Protein AF-A0A9X0AAH5-F1 (afdb_monomer_lite)

Structure (mmCIF, N/CA/C/O backbone):
data_AF-A0A9X0AAH5-F1
#
_entry.id   AF-A0A9X0AAH5-F1
#
loop_
_atom_site.group_PDB
_atom_site.id
_atom_site.type_symbol
_atom_site.label_atom_id
_atom_site.label_alt_id
_atom_site.label_comp_id
_atom_site.label_asym_id
_atom_site.label_entity_id
_atom_site.label_seq_id
_atom_site.pdbx_PDB_ins_code
_atom_site.Cartn_x
_atom_site.Cartn_y
_atom_site.Cartn_z
_atom_site.occupancy
_atom_site.B_iso_or_equiv
_atom_site.auth_seq_id
_atom_site.auth_comp_id
_atom_site.auth_asym_id
_atom_site.auth_atom_id
_atom_site.pdbx_PDB_model_num
ATOM 1 N N . MET A 1 1 ? 12.466 -8.112 -23.457 1.00 49.66 1 MET A N 1
ATOM 2 C CA . MET A 1 1 ? 12.359 -7.285 -22.236 1.00 49.66 1 MET A CA 1
ATOM 3 C C . MET A 1 1 ? 12.709 -5.864 -22.643 1.00 49.66 1 MET A C 1
ATOM 5 O O . MET A 1 1 ? 13.698 -5.705 -23.344 1.00 49.66 1 MET A O 1
ATOM 9 N N . TRP A 1 2 ? 11.856 -4.882 -22.343 1.00 54.06 2 TRP A N 1
ATOM 10 C CA . TRP A 1 2 ? 12.094 -3.475 -22.694 1.00 54.06 2 TRP A CA 1
ATOM 11 C C . TRP A 1 2 ? 13.383 -2.964 -22.020 1.00 54.06 2 TRP A C 1
ATOM 13 O O . TRP A 1 2 ? 13.630 -3.303 -20.862 1.00 54.06 2 TRP A O 1
ATOM 23 N N . ASP A 1 3 ? 14.209 -2.216 -22.762 1.00 60.03 3 ASP A N 1
ATOM 24 C CA . ASP A 1 3 ? 15.475 -1.642 -22.289 1.00 60.03 3 ASP A CA 1
ATOM 25 C C . ASP A 1 3 ? 15.246 -0.173 -21.893 1.00 60.03 3 ASP A C 1
ATOM 27 O O . ASP A 1 3 ? 15.098 0.682 -22.776 1.00 60.03 3 ASP A O 1
ATOM 31 N N . PRO A 1 4 ? 15.192 0.133 -20.586 1.00 56.62 4 PRO A N 1
ATOM 32 C CA . PRO A 1 4 ? 14.881 1.469 -20.107 1.00 56.62 4 PRO A CA 1
ATOM 33 C C . PRO A 1 4 ? 15.913 2.518 -20.525 1.00 56.62 4 PRO A C 1
ATOM 35 O O . PRO A 1 4 ? 15.555 3.676 -20.717 1.00 56.62 4 PRO A O 1
ATOM 38 N N . VAL A 1 5 ? 17.170 2.126 -20.754 1.00 57.00 5 VAL A N 1
ATOM 39 C CA . VAL A 1 5 ? 18.265 3.055 -21.071 1.00 57.00 5 VAL A CA 1
ATOM 40 C C . VAL A 1 5 ? 18.139 3.625 -22.488 1.00 57.00 5 VAL A C 1
ATOM 42 O O . VAL A 1 5 ? 18.571 4.745 -22.747 1.00 57.00 5 VAL A O 1
ATOM 45 N N . LYS A 1 6 ? 17.500 2.900 -23.414 1.00 56.78 6 LYS A N 1
ATOM 46 C CA . LYS A 1 6 ? 17.418 3.296 -24.831 1.00 56.78 6 LYS A CA 1
ATOM 47 C C . LYS A 1 6 ? 16.294 4.284 -25.168 1.00 56.78 6 LYS A C 1
ATOM 49 O O . LYS A 1 6 ? 16.268 4.773 -26.292 1.00 56.78 6 LYS A O 1
ATOM 54 N N . GLN A 1 7 ? 15.367 4.572 -24.249 1.00 56.69 7 GLN A N 1
ATOM 55 C CA . GLN A 1 7 ? 14.161 5.375 -24.533 1.00 56.69 7 GLN A CA 1
ATOM 56 C C . GLN A 1 7 ? 14.027 6.677 -23.722 1.00 56.69 7 GLN A C 1
ATOM 58 O O . GLN A 1 7 ? 13.021 7.371 -23.866 1.00 56.69 7 GLN A O 1
ATOM 63 N N . SER A 1 8 ? 15.003 7.064 -22.888 1.00 54.56 8 SER A N 1
ATOM 64 C CA . SER A 1 8 ? 14.881 8.311 -22.119 1.00 54.56 8 SER A CA 1
ATOM 65 C C . SER A 1 8 ? 15.076 9.544 -23.010 1.00 54.56 8 SER A C 1
ATOM 67 O O . SER A 1 8 ? 16.199 9.906 -23.350 1.00 54.56 8 SER A O 1
ATOM 69 N N . THR A 1 9 ? 13.985 10.220 -23.361 1.00 53.41 9 THR A N 1
ATOM 70 C CA . THR A 1 9 ? 14.004 11.482 -24.122 1.00 53.41 9 THR A CA 1
ATOM 71 C C . THR A 1 9 ? 14.028 12.731 -23.227 1.00 53.41 9 THR A C 1
ATOM 73 O O . THR A 1 9 ? 14.128 13.842 -23.737 1.00 53.41 9 THR A O 1
ATOM 76 N N . SER A 1 10 ? 13.975 12.580 -21.893 1.00 60.09 10 SER A N 1
ATOM 77 C CA . SER A 1 10 ? 14.026 13.682 -20.912 1.00 60.09 10 SER A CA 1
ATOM 78 C C . SER A 1 10 ? 14.895 13.357 -19.688 1.00 60.09 10 SER A C 1
ATOM 80 O O . SER A 1 10 ? 14.928 12.213 -19.229 1.00 60.09 10 SER A O 1
ATOM 82 N N . SER A 1 11 ? 15.550 14.377 -19.116 1.00 59.78 11 SER A N 1
ATOM 83 C CA . SER A 1 11 ? 16.475 14.261 -17.970 1.00 59.78 11 SER A CA 1
ATOM 84 C C . SER A 1 11 ? 15.836 13.713 -16.687 1.00 59.78 11 SER A C 1
ATOM 86 O O . SER A 1 11 ? 16.519 13.136 -15.848 1.00 59.78 11 SER A O 1
ATOM 88 N N . VAL A 1 12 ? 14.520 13.875 -16.517 1.00 59.12 12 VAL A N 1
ATOM 89 C CA . VAL A 1 12 ? 13.787 13.312 -15.369 1.00 59.12 12 VAL A CA 1
ATOM 90 C C . VAL A 1 12 ? 13.564 11.811 -15.559 1.00 59.12 12 VAL A C 1
ATOM 92 O O . VAL A 1 12 ? 13.716 11.039 -14.619 1.00 59.12 12 VAL A O 1
ATOM 95 N N . SER A 1 13 ? 13.281 11.371 -16.788 1.00 57.88 13 SER A N 1
ATOM 96 C CA . SER A 1 13 ? 13.086 9.947 -17.083 1.00 57.88 13 SER A CA 1
ATOM 97 C C . SER A 1 13 ? 14.377 9.151 -16.877 1.00 57.88 13 SER A C 1
ATOM 99 O O . SER A 1 13 ? 14.332 8.044 -16.348 1.00 57.88 13 SER A O 1
ATOM 101 N N . SER A 1 14 ? 15.537 9.718 -17.227 1.00 61.66 14 SER A N 1
ATOM 102 C CA . SER A 1 14 ? 16.836 9.058 -17.040 1.00 61.66 14 SER A CA 1
ATOM 103 C C . SER A 1 14 ? 17.221 8.871 -15.564 1.00 61.66 14 SER A C 1
ATOM 105 O O . SER A 1 14 ? 17.790 7.834 -15.223 1.00 61.66 14 SER A O 1
ATOM 107 N N . LEU A 1 15 ? 16.854 9.798 -14.667 1.00 61.47 15 LEU A N 1
ATOM 108 C CA . LEU A 1 15 ? 17.065 9.655 -13.214 1.00 61.47 15 LEU A CA 1
ATOM 109 C C . LEU A 1 15 ? 16.270 8.481 -12.621 1.00 61.47 15 LEU A C 1
ATOM 111 O O . LEU A 1 15 ? 16.787 7.702 -11.822 1.00 61.47 15 LEU A O 1
ATOM 115 N N . ILE A 1 16 ? 15.020 8.323 -13.056 1.00 62.22 16 ILE A N 1
ATOM 116 C CA . ILE A 1 16 ? 14.124 7.241 -12.625 1.00 62.22 16 ILE A CA 1
ATOM 117 C C . ILE A 1 16 ? 14.664 5.877 -13.068 1.00 62.22 16 ILE A C 1
ATOM 119 O O . ILE A 1 16 ? 14.617 4.894 -12.325 1.00 62.22 16 ILE A O 1
ATOM 123 N N . ILE A 1 17 ? 15.208 5.828 -14.283 1.00 63.69 17 ILE A N 1
ATOM 124 C CA . ILE A 1 17 ? 15.851 4.638 -14.840 1.00 63.69 17 ILE A CA 1
ATOM 125 C C . ILE A 1 17 ? 17.104 4.267 -14.032 1.00 63.69 17 ILE A C 1
ATOM 127 O O . ILE A 1 17 ? 17.358 3.080 -13.831 1.00 63.69 17 ILE A O 1
ATOM 131 N N . TRP A 1 18 ? 17.841 5.256 -13.510 1.00 62.88 18 TRP A N 1
ATOM 132 C CA . TRP A 1 18 ? 19.078 5.041 -12.755 1.00 62.88 18 TRP A CA 1
ATOM 133 C C . TRP A 1 18 ? 18.869 4.367 -11.388 1.00 62.88 18 TRP A C 1
ATOM 135 O O . TRP A 1 18 ? 19.621 3.456 -11.050 1.00 62.88 18 TRP A O 1
ATOM 145 N N . GLN A 1 19 ? 17.837 4.742 -10.617 1.00 71.00 19 GLN A N 1
ATOM 146 C CA . GLN A 1 19 ? 17.532 4.061 -9.341 1.00 71.00 19 GLN A CA 1
ATOM 147 C C . GLN A 1 19 ? 17.089 2.604 -9.536 1.00 71.00 19 GLN A C 1
ATOM 149 O O . GLN A 1 19 ? 17.270 1.768 -8.653 1.00 71.00 19 GLN A O 1
ATOM 154 N N . GLY A 1 20 ? 16.504 2.289 -10.689 1.00 81.75 20 GLY A N 1
ATOM 155 C CA . GLY A 1 20 ? 15.989 0.968 -11.000 1.00 81.75 20 GLY A CA 1
ATOM 156 C C . GLY A 1 20 ? 14.573 0.726 -10.440 1.00 81.75 20 GLY A C 1
ATOM 157 O O . GLY A 1 20 ? 14.272 1.019 -9.279 1.00 81.75 20 GLY A O 1
ATOM 158 N N . PRO A 1 21 ? 13.677 0.111 -11.230 1.00 83.31 21 PRO A N 1
ATOM 159 C CA . PRO A 1 21 ? 12.250 -0.029 -10.909 1.00 83.31 21 PRO A CA 1
ATOM 160 C C . PRO A 1 21 ? 11.979 -0.895 -9.674 1.00 83.31 21 PRO A C 1
ATOM 162 O O . PRO A 1 21 ? 10.950 -0.750 -9.017 1.00 83.31 21 PRO A O 1
ATOM 165 N N . PHE A 1 22 ? 12.903 -1.795 -9.336 1.00 87.50 22 PHE A N 1
ATOM 166 C CA . PHE A 1 22 ? 12.810 -2.591 -8.117 1.00 87.50 22 PHE A CA 1
ATOM 167 C C . PHE A 1 22 ? 13.015 -1.739 -6.857 1.00 87.50 22 PHE A C 1
ATOM 169 O O . PHE A 1 22 ? 12.227 -1.849 -5.920 1.00 87.50 22 PHE A O 1
ATOM 176 N N . HIS A 1 23 ? 14.012 -0.847 -6.849 1.00 86.69 23 HIS A N 1
ATOM 177 C CA . HIS A 1 23 ? 14.269 0.044 -5.715 1.00 86.69 23 HIS A CA 1
ATOM 178 C C . HIS A 1 23 ? 13.128 1.037 -5.509 1.00 86.69 23 HIS A C 1
ATOM 180 O O . HIS A 1 23 ? 12.666 1.194 -4.382 1.00 86.69 23 HIS A O 1
ATOM 186 N N . VAL A 1 24 ? 12.604 1.620 -6.594 1.00 86.75 24 VAL A N 1
ATOM 187 C CA . VAL A 1 24 ? 11.415 2.488 -6.541 1.00 86.75 24 VAL A CA 1
ATOM 188 C C . VAL A 1 24 ? 10.236 1.754 -5.893 1.00 86.75 24 VAL A C 1
ATOM 190 O O . VAL A 1 24 ? 9.574 2.296 -5.010 1.00 86.75 24 VAL A O 1
ATOM 193 N N . SER A 1 25 ? 10.005 0.491 -6.270 1.00 89.94 25 SER A N 1
ATOM 194 C CA . SER A 1 25 ? 8.939 -0.323 -5.678 1.00 89.94 25 SER A CA 1
ATOM 195 C C . SER A 1 25 ? 9.141 -0.580 -4.186 1.00 89.94 25 SER A C 1
ATOM 197 O O . SER A 1 25 ? 8.179 -0.490 -3.425 1.00 89.94 25 SER A O 1
ATOM 199 N N . LEU A 1 26 ? 10.358 -0.938 -3.766 1.00 91.31 26 LEU A N 1
ATOM 200 C CA . LEU A 1 26 ? 10.659 -1.224 -2.362 1.00 91.31 26 LEU A CA 1
ATOM 201 C C . LEU A 1 26 ? 10.507 0.026 -1.497 1.00 91.31 26 LEU A C 1
ATOM 203 O O . LEU A 1 26 ? 9.866 -0.035 -0.448 1.00 91.31 26 LEU A O 1
ATOM 207 N N . ASN A 1 27 ? 11.039 1.156 -1.961 1.00 90.50 27 ASN A N 1
ATOM 208 C CA . ASN A 1 27 ? 10.958 2.405 -1.219 1.00 90.50 27 ASN A CA 1
ATOM 209 C C . ASN A 1 27 ? 9.506 2.875 -1.098 1.00 90.50 27 ASN A C 1
ATOM 211 O O . ASN A 1 27 ? 9.087 3.286 -0.024 1.00 90.50 27 ASN A O 1
ATOM 215 N N . ALA A 1 28 ? 8.703 2.757 -2.157 1.00 92.00 28 ALA A N 1
ATOM 216 C CA . ALA A 1 28 ? 7.294 3.127 -2.092 1.00 92.00 28 ALA A CA 1
ATOM 217 C C . ALA A 1 28 ? 6.480 2.227 -1.148 1.00 92.00 28 ALA A C 1
ATOM 219 O O . ALA A 1 28 ? 5.631 2.719 -0.409 1.00 92.00 28 ALA A O 1
ATOM 220 N N . GLN A 1 29 ? 6.761 0.919 -1.122 1.00 94.19 29 GLN A N 1
ATOM 221 C CA . GLN A 1 29 ? 6.158 -0.000 -0.152 1.00 94.19 29 GLN A CA 1
ATOM 222 C C . GLN A 1 29 ? 6.507 0.378 1.292 1.00 94.19 29 GLN A C 1
ATOM 224 O O . GLN A 1 29 ? 5.627 0.396 2.155 1.00 94.19 29 GLN A O 1
ATOM 229 N N . GLU A 1 30 ? 7.773 0.699 1.559 1.00 94.69 30 GLU A N 1
ATOM 230 C CA . GLU A 1 30 ? 8.215 1.162 2.875 1.00 94.69 30 GLU A CA 1
ATOM 231 C C . GLU A 1 30 ? 7.546 2.490 3.252 1.00 94.69 30 GLU A C 1
ATOM 233 O O . GLU A 1 30 ? 6.919 2.581 4.311 1.00 94.69 30 GLU A O 1
ATOM 238 N N . SER A 1 31 ? 7.582 3.483 2.362 1.00 94.62 31 SER A N 1
ATOM 239 C CA . SER A 1 31 ? 6.969 4.793 2.578 1.00 94.62 31 SER A CA 1
ATOM 240 C C . SER A 1 31 ? 5.462 4.705 2.804 1.00 94.62 31 SER A C 1
ATOM 242 O O . SER A 1 31 ? 4.954 5.361 3.706 1.00 94.62 31 SER A O 1
ATOM 244 N N . MET A 1 32 ? 4.732 3.859 2.068 1.00 95.88 32 MET A N 1
ATOM 245 C CA . MET A 1 32 ? 3.304 3.616 2.305 1.00 95.88 32 MET A CA 1
ATOM 246 C C . MET A 1 32 ? 3.043 3.122 3.734 1.00 95.88 32 MET A C 1
ATOM 248 O O . MET A 1 32 ? 2.180 3.654 4.435 1.00 95.88 32 MET A O 1
ATOM 252 N N . VAL A 1 33 ? 3.794 2.105 4.173 1.00 96.69 33 VAL A N 1
ATOM 253 C CA . VAL A 1 33 ? 3.631 1.498 5.502 1.00 96.69 33 VAL A CA 1
ATOM 254 C C . VAL A 1 33 ? 3.947 2.496 6.615 1.00 96.69 33 VAL A C 1
ATOM 256 O O . VAL A 1 33 ? 3.270 2.498 7.645 1.00 96.69 33 VAL A O 1
ATOM 259 N N . LEU A 1 34 ? 4.955 3.346 6.418 1.00 95.12 34 LEU A N 1
ATOM 260 C CA . LEU A 1 34 ? 5.369 4.344 7.402 1.00 95.12 34 LEU A CA 1
ATOM 261 C C . LEU A 1 34 ? 4.472 5.589 7.410 1.00 95.12 34 LEU A C 1
ATOM 263 O O . LEU A 1 34 ? 4.168 6.097 8.487 1.00 95.12 34 LEU A O 1
ATOM 267 N N . LEU A 1 35 ? 4.002 6.057 6.252 1.00 94.19 35 LEU A N 1
ATOM 268 C CA . LEU A 1 35 ? 3.102 7.209 6.151 1.00 94.19 35 LEU A CA 1
ATOM 269 C C . LEU A 1 35 ? 1.736 6.894 6.770 1.00 94.19 35 LEU A C 1
ATOM 271 O O . LEU A 1 35 ? 1.201 7.676 7.549 1.00 94.19 35 LEU A O 1
ATOM 275 N N . PHE A 1 36 ? 1.215 5.693 6.511 1.00 95.69 36 PHE A N 1
ATOM 276 C CA . PHE A 1 36 ? -0.049 5.214 7.072 1.00 95.69 36 PHE A CA 1
ATOM 277 C C . PHE A 1 36 ? 0.162 4.295 8.281 1.00 95.69 36 PHE A C 1
ATOM 279 O O . PHE A 1 36 ? -0.610 3.361 8.533 1.00 95.69 36 PHE A O 1
ATOM 286 N N . ARG A 1 37 ? 1.204 4.578 9.076 1.00 95.75 37 ARG A N 1
ATOM 287 C CA . ARG A 1 37 ? 1.585 3.792 10.257 1.00 95.75 37 ARG A CA 1
ATOM 288 C C . ARG A 1 37 ? 0.422 3.487 11.210 1.00 95.75 37 ARG A C 1
ATOM 290 O O . ARG A 1 37 ? 0.365 2.345 11.656 1.00 95.75 37 ARG A O 1
ATOM 297 N N . PRO A 1 38 ? -0.535 4.392 11.509 1.00 95.25 38 PRO A N 1
ATOM 298 C CA . PRO A 1 38 ? -1.664 4.063 12.390 1.00 95.25 38 PRO A CA 1
ATOM 299 C C . PRO A 1 38 ? -2.514 2.876 11.908 1.00 95.25 38 PRO A C 1
ATOM 301 O O . PRO A 1 38 ? -3.023 2.104 12.723 1.00 95.25 38 PRO A O 1
ATOM 304 N N . VAL A 1 39 ? -2.644 2.702 10.590 1.00 95.81 39 VAL A N 1
ATOM 305 C CA . VAL A 1 39 ? -3.360 1.579 9.969 1.00 95.81 39 VAL A CA 1
ATOM 306 C C . VAL A 1 39 ? -2.488 0.329 9.995 1.00 95.81 39 VAL A C 1
ATOM 308 O O . VAL A 1 39 ? -2.893 -0.719 10.508 1.00 95.81 39 VAL A O 1
ATOM 311 N N . PHE A 1 40 ? -1.259 0.443 9.490 1.00 97.44 40 PHE A N 1
ATOM 312 C CA . PHE A 1 40 ? -0.365 -0.702 9.345 1.00 97.44 40 PHE A CA 1
ATOM 313 C C . PHE A 1 40 ? 0.144 -1.248 10.679 1.00 97.44 40 PHE A C 1
ATOM 315 O O . PHE A 1 40 ? 0.381 -2.444 10.774 1.00 97.44 40 PHE A O 1
ATOM 322 N N . GLU A 1 41 ? 0.237 -0.441 11.735 1.00 97.50 41 GLU A N 1
ATOM 323 C CA . GLU A 1 41 ? 0.543 -0.896 13.097 1.00 97.50 41 GLU A CA 1
ATOM 324 C C . GLU A 1 41 ? -0.555 -1.830 13.631 1.00 97.50 41 GLU A C 1
ATOM 326 O O . GLU A 1 41 ? -0.258 -2.884 14.201 1.00 97.50 41 GLU A O 1
ATOM 331 N N . LYS A 1 42 ? -1.834 -1.486 13.409 1.00 96.81 42 LYS A N 1
ATOM 332 C CA . LYS A 1 42 ? -2.970 -2.338 13.801 1.00 96.81 42 LYS A CA 1
ATOM 333 C C . LYS A 1 42 ? -2.924 -3.670 13.054 1.00 96.81 42 LYS A C 1
ATOM 335 O O . LYS A 1 42 ? -3.069 -4.722 13.677 1.00 96.81 42 LYS A O 1
ATOM 340 N N . LEU A 1 43 ? -2.670 -3.634 11.745 1.00 97.38 43 LEU A N 1
ATOM 341 C CA . LEU A 1 43 ? -2.535 -4.841 10.927 1.00 97.38 43 LEU A CA 1
ATOM 342 C C . LEU A 1 43 ? -1.305 -5.674 11.328 1.00 97.38 43 LEU A C 1
ATOM 344 O O . LEU A 1 43 ? -1.402 -6.891 11.464 1.00 97.38 43 LEU A O 1
ATOM 348 N N . TYR A 1 44 ? -0.171 -5.030 11.602 1.00 97.88 44 TYR A N 1
ATOM 349 C CA . TYR A 1 44 ? 1.073 -5.675 12.028 1.00 97.88 44 TYR A CA 1
ATOM 350 C C . TYR A 1 44 ? 0.884 -6.471 13.319 1.00 97.88 44 TYR A C 1
ATOM 352 O O . TYR A 1 44 ? 1.253 -7.644 13.381 1.00 97.88 44 TYR A O 1
ATOM 360 N N . LYS A 1 45 ? 0.221 -5.882 14.320 1.00 97.56 45 LYS A N 1
ATOM 361 C CA . LYS A 1 45 ? -0.131 -6.571 15.571 1.00 97.56 45 LYS A CA 1
ATOM 362 C C . LYS A 1 45 ? -1.041 -7.775 15.349 1.00 97.56 45 LYS A C 1
ATOM 364 O O . LYS A 1 45 ? -0.912 -8.788 16.035 1.00 97.56 45 LYS A O 1
ATOM 369 N N . LYS A 1 46 ? -1.970 -7.685 14.394 1.00 96.81 46 LYS A N 1
ATOM 370 C CA . LYS A 1 46 ? -2.864 -8.801 14.056 1.00 96.81 46 LYS A CA 1
ATOM 371 C C . LYS A 1 46 ? -2.135 -9.943 13.354 1.00 96.81 46 LYS A C 1
ATOM 373 O O . LYS A 1 46 ? -2.428 -11.092 13.658 1.00 96.81 46 LYS A O 1
ATOM 378 N N . LEU A 1 47 ? -1.184 -9.643 12.471 1.00 96.81 47 LEU A N 1
ATOM 379 C CA . LEU A 1 47 ? -0.459 -10.656 11.699 1.00 96.81 47 LEU A CA 1
ATOM 380 C C . LEU A 1 47 ?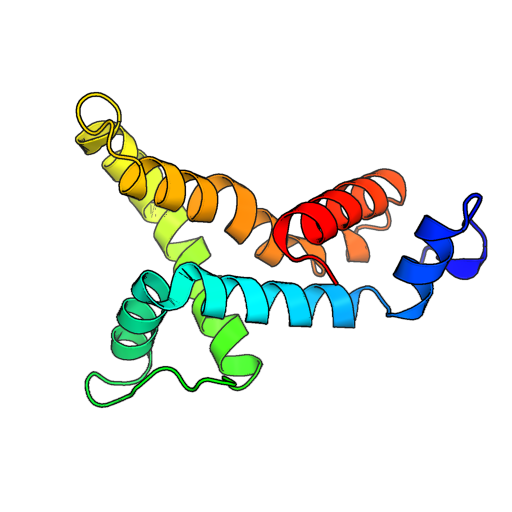 0.723 -11.280 12.450 1.00 96.81 47 LEU A C 1
ATOM 382 O O . LEU A 1 47 ? 1.060 -12.433 12.196 1.00 96.81 47 LEU A O 1
ATOM 386 N N . PHE A 1 48 ? 1.382 -10.534 13.342 1.00 96.25 48 PHE A N 1
ATOM 387 C CA . PHE A 1 48 ? 2.669 -10.948 13.919 1.00 96.25 48 PHE A CA 1
ATOM 388 C C . PHE A 1 48 ? 2.694 -11.055 15.446 1.00 96.25 48 PHE A C 1
ATOM 390 O O . PHE A 1 48 ? 3.715 -11.467 15.996 1.00 96.25 48 PHE A O 1
ATOM 397 N N . GLY A 1 49 ? 1.596 -10.717 16.124 1.00 96.25 49 GLY A N 1
ATOM 398 C CA . GLY A 1 49 ? 1.462 -10.807 17.579 1.00 96.25 49 GLY A CA 1
ATOM 399 C C . GLY A 1 49 ? 1.083 -9.470 18.210 1.00 96.25 49 GLY A C 1
ATOM 400 O O . GLY A 1 49 ? 1.580 -8.413 17.821 1.00 96.25 49 GLY A O 1
ATOM 401 N N . ARG A 1 50 ? 0.188 -9.511 19.204 1.00 93.06 50 ARG A N 1
ATOM 402 C CA . ARG A 1 50 ? -0.379 -8.306 19.843 1.00 93.06 50 ARG A CA 1
ATOM 403 C C . ARG A 1 50 ? 0.664 -7.487 20.611 1.00 93.06 50 ARG A C 1
ATOM 405 O O . ARG A 1 50 ? 0.502 -6.277 20.740 1.00 93.06 50 ARG A O 1
ATOM 412 N N . ASP A 1 51 ? 1.707 -8.152 21.098 1.00 94.75 51 ASP A N 1
ATOM 413 C CA . ASP A 1 51 ? 2.860 -7.589 21.804 1.00 94.75 51 ASP A CA 1
ATOM 414 C C . ASP A 1 51 ? 3.880 -6.933 20.858 1.00 94.75 51 ASP A C 1
ATOM 416 O O . ASP A 1 51 ? 4.774 -6.219 21.308 1.00 94.75 51 ASP A O 1
ATOM 420 N N . LYS A 1 52 ? 3.771 -7.160 19.542 1.00 94.06 52 LYS A N 1
ATOM 421 C CA . LYS A 1 52 ? 4.727 -6.628 18.569 1.00 94.06 52 LYS A CA 1
ATOM 422 C C . LYS A 1 52 ? 4.418 -5.181 18.204 1.00 94.06 52 LYS A C 1
ATOM 424 O O . LYS A 1 52 ? 3.266 -4.776 18.088 1.00 94.06 52 LYS A O 1
ATOM 429 N N . VAL A 1 53 ? 5.479 -4.416 17.967 1.00 95.06 53 VAL A N 1
ATOM 430 C CA . VAL A 1 53 ? 5.412 -3.035 17.475 1.00 95.06 53 VAL A CA 1
ATOM 431 C C . VAL A 1 53 ? 6.020 -2.986 16.080 1.00 95.06 53 VAL A C 1
ATOM 433 O O . VAL A 1 53 ? 7.063 -3.604 15.847 1.00 95.06 53 VAL A O 1
ATOM 436 N N . LEU A 1 54 ? 5.380 -2.273 15.151 1.00 96.56 54 LEU A N 1
ATOM 437 C CA . LEU A 1 54 ? 5.908 -2.060 13.804 1.00 96.56 54 LEU A CA 1
ATOM 438 C C . LEU A 1 54 ? 7.223 -1.263 13.903 1.00 96.56 54 LEU A C 1
ATOM 440 O O . LEU A 1 54 ? 7.204 -0.108 14.344 1.00 96.56 54 LEU A O 1
ATOM 444 N N . PRO A 1 55 ? 8.378 -1.834 13.512 1.00 95.50 55 PRO A N 1
ATOM 445 C CA . PRO A 1 55 ? 9.653 -1.131 13.615 1.00 95.50 55 PRO A CA 1
ATOM 446 C C . PRO A 1 55 ? 9.675 0.127 12.739 1.00 95.50 55 PRO A C 1
ATOM 448 O O . PRO A 1 55 ? 8.997 0.180 11.719 1.00 95.50 55 PRO A O 1
ATOM 451 N N . LYS A 1 56 ? 10.513 1.117 13.078 1.00 93.62 56 LYS A N 1
ATOM 452 C CA . LYS A 1 56 ? 10.740 2.294 12.210 1.00 93.62 56 LYS A CA 1
ATOM 453 C C . LYS A 1 56 ? 11.319 1.922 10.840 1.00 93.62 56 LYS A C 1
ATOM 455 O O . LYS A 1 56 ? 11.110 2.649 9.884 1.00 93.62 56 LYS A O 1
ATOM 460 N N . LYS A 1 57 ? 12.031 0.793 10.769 1.00 93.50 57 LYS A N 1
ATOM 461 C CA . LYS A 1 57 ? 12.565 0.200 9.541 1.00 93.50 57 LYS A CA 1
ATOM 462 C C . LYS A 1 57 ? 12.166 -1.280 9.479 1.00 93.50 57 LYS A C 1
ATOM 464 O O . LYS A 1 57 ? 12.911 -2.138 9.965 1.00 93.50 57 LYS A O 1
ATOM 469 N N . PRO A 1 58 ? 10.941 -1.597 9.025 1.00 94.06 58 PRO A N 1
ATOM 470 C CA . PRO A 1 58 ? 10.459 -2.971 8.976 1.00 94.06 58 PRO A CA 1
ATOM 471 C C . PRO A 1 58 ? 11.256 -3.803 7.963 1.00 94.06 58 PRO A C 1
ATOM 473 O O . PRO A 1 58 ? 11.759 -3.294 6.966 1.00 94.06 58 PRO A O 1
ATOM 476 N N . LYS A 1 59 ? 11.357 -5.119 8.184 1.00 95.00 59 LYS A N 1
ATOM 477 C CA . LYS A 1 59 ? 12.023 -6.006 7.215 1.00 95.00 59 LYS A CA 1
ATOM 478 C C . LYS A 1 59 ? 11.200 -6.086 5.914 1.00 95.00 59 LYS A C 1
ATOM 480 O O . LYS A 1 59 ? 9.981 -6.247 6.021 1.00 95.00 59 LYS A O 1
ATOM 485 N N . PRO A 1 60 ? 11.819 -6.112 4.715 1.00 93.56 60 PRO A N 1
ATOM 486 C CA . PRO A 1 60 ? 11.092 -6.117 3.438 1.00 93.56 60 PRO A CA 1
ATOM 487 C C . PRO A 1 60 ? 10.023 -7.213 3.313 1.00 93.56 60 PRO A C 1
ATOM 489 O O . PRO A 1 60 ? 8.908 -6.951 2.875 1.00 93.56 60 PRO A O 1
ATOM 492 N N . HIS A 1 61 ? 10.299 -8.433 3.787 1.00 94.50 61 HIS A N 1
ATOM 493 C CA . HIS A 1 61 ? 9.303 -9.512 3.758 1.00 94.50 61 HIS A CA 1
ATOM 494 C C . HIS A 1 61 ? 8.070 -9.212 4.627 1.00 94.50 61 HIS A C 1
ATOM 496 O O . HIS A 1 61 ? 6.964 -9.586 4.253 1.00 94.50 61 HIS A O 1
ATOM 502 N N . ARG A 1 62 ? 8.229 -8.509 5.761 1.00 96.44 62 ARG A N 1
ATOM 503 C CA . ARG A 1 62 ? 7.100 -8.096 6.612 1.00 96.44 62 ARG A CA 1
ATOM 504 C C . ARG A 1 62 ? 6.264 -7.022 5.920 1.00 96.44 62 ARG A C 1
ATOM 506 O O . ARG A 1 62 ? 5.043 -7.089 5.995 1.00 96.44 62 ARG A O 1
ATOM 513 N N . ILE A 1 63 ? 6.909 -6.081 5.227 1.00 96.75 63 ILE A N 1
ATOM 514 C CA . ILE A 1 63 ? 6.238 -5.055 4.411 1.00 96.75 63 ILE A CA 1
ATOM 515 C C . ILE A 1 63 ? 5.427 -5.715 3.295 1.00 96.75 63 ILE A C 1
ATOM 517 O O . ILE A 1 63 ? 4.257 -5.386 3.107 1.00 96.75 63 ILE A O 1
ATOM 521 N N . ASN A 1 64 ? 6.005 -6.701 2.607 1.00 95.12 64 ASN A N 1
ATOM 522 C CA . ASN A 1 64 ? 5.304 -7.430 1.556 1.00 95.12 64 ASN A CA 1
ATOM 523 C C . ASN A 1 64 ? 4.077 -8.186 2.100 1.00 95.12 64 ASN A C 1
ATOM 525 O O . ASN A 1 64 ? 2.996 -8.110 1.516 1.00 95.12 64 ASN A O 1
ATOM 529 N N . THR A 1 65 ? 4.202 -8.858 3.253 1.00 97.00 65 THR A N 1
ATOM 530 C CA . THR A 1 65 ? 3.060 -9.508 3.917 1.00 97.00 65 THR A CA 1
ATOM 531 C C . THR A 1 65 ? 1.983 -8.498 4.318 1.00 97.00 65 THR A C 1
ATOM 533 O O . THR A 1 65 ? 0.808 -8.753 4.072 1.00 97.00 65 THR A O 1
ATOM 536 N N . LEU A 1 66 ? 2.359 -7.348 4.892 1.00 97.69 66 LEU A N 1
ATOM 537 C CA . LEU A 1 66 ? 1.418 -6.279 5.249 1.00 97.69 66 LEU A CA 1
ATOM 538 C C . LEU A 1 66 ? 0.668 -5.751 4.027 1.00 97.69 66 LEU A C 1
ATOM 540 O O . LEU A 1 66 ? -0.553 -5.662 4.059 1.00 97.69 66 LEU A O 1
ATOM 544 N N . THR A 1 67 ? 1.395 -5.425 2.958 1.00 96.75 67 THR A N 1
ATOM 545 C CA . THR A 1 67 ? 0.833 -4.893 1.708 1.00 96.75 67 THR A CA 1
ATOM 546 C C . THR A 1 67 ? -0.130 -5.904 1.088 1.00 96.75 67 THR A C 1
ATOM 548 O O . THR A 1 67 ? -1.251 -5.554 0.737 1.00 96.75 67 THR A O 1
ATOM 551 N N . THR A 1 68 ? 0.266 -7.179 1.035 1.00 96.50 68 THR A N 1
ATOM 552 C CA . THR A 1 68 ? -0.573 -8.262 0.498 1.00 96.50 68 THR A CA 1
ATOM 553 C C . THR A 1 68 ? -1.837 -8.463 1.333 1.00 96.50 68 THR A C 1
ATOM 555 O O . THR A 1 68 ? -2.932 -8.542 0.781 1.00 96.50 68 THR A O 1
ATOM 558 N N . ALA A 1 69 ? -1.708 -8.513 2.662 1.00 97.81 69 ALA A N 1
ATOM 559 C CA . ALA A 1 69 ? -2.845 -8.682 3.562 1.00 97.81 69 ALA A CA 1
ATOM 560 C C . ALA A 1 69 ? -3.793 -7.476 3.532 1.00 97.81 69 ALA A C 1
ATOM 562 O O . ALA A 1 69 ? -5.006 -7.659 3.535 1.00 97.81 69 ALA A O 1
ATOM 563 N N . ALA A 1 70 ? -3.255 -6.254 3.474 1.00 97.69 70 ALA A N 1
ATOM 564 C CA . ALA A 1 70 ? -4.048 -5.037 3.353 1.00 97.69 70 ALA A CA 1
ATOM 565 C C . ALA A 1 70 ? -4.816 -5.009 2.028 1.00 97.69 70 ALA A C 1
ATOM 567 O O . ALA A 1 70 ? -6.008 -4.720 2.030 1.00 97.69 70 ALA A O 1
ATOM 568 N N . PHE A 1 71 ? -4.156 -5.344 0.913 1.00 97.44 71 PHE A N 1
ATOM 569 C CA . PHE A 1 71 ? -4.783 -5.329 -0.407 1.00 97.44 71 PHE A CA 1
ATOM 570 C C . PHE A 1 71 ? -5.880 -6.391 -0.503 1.00 97.44 71 PHE A C 1
ATOM 572 O O . PHE A 1 71 ? -7.020 -6.071 -0.827 1.00 97.44 71 PHE A O 1
ATOM 579 N N . GLY A 1 72 ? -5.572 -7.635 -0.121 1.00 97.06 72 GLY A N 1
ATOM 580 C CA . GLY A 1 72 ? -6.562 -8.712 -0.084 1.00 97.06 72 GLY A CA 1
ATOM 581 C C . GLY A 1 72 ? -7.724 -8.401 0.863 1.00 97.06 72 GLY A C 1
ATOM 582 O O . GLY A 1 72 ? -8.884 -8.541 0.488 1.00 97.06 72 GLY A O 1
ATOM 583 N N . GLY A 1 73 ? -7.430 -7.898 2.065 1.00 96.69 73 GLY A N 1
ATOM 584 C CA . GLY A 1 73 ? -8.450 -7.480 3.024 1.00 96.69 73 GLY A CA 1
ATOM 585 C C . GLY A 1 73 ? -9.364 -6.391 2.466 1.00 96.69 73 GLY A C 1
ATOM 586 O O . GLY A 1 73 ? -10.581 -6.526 2.551 1.00 96.69 73 GLY A O 1
ATOM 587 N N . TRP A 1 74 ? -8.796 -5.357 1.838 1.00 97.44 74 TRP A N 1
ATOM 588 C CA . TRP A 1 74 ? -9.574 -4.289 1.213 1.00 97.44 74 TRP A CA 1
ATOM 589 C C . TRP A 1 74 ? -10.512 -4.822 0.133 1.00 97.44 74 TRP A C 1
ATOM 591 O O . TRP A 1 74 ? -11.701 -4.529 0.181 1.00 97.44 74 TRP A O 1
ATOM 601 N N . THR A 1 75 ? -10.030 -5.686 -0.767 1.00 96.25 75 THR A N 1
ATOM 602 C CA . THR A 1 75 ? -10.874 -6.256 -1.835 1.00 96.25 75 THR A CA 1
ATOM 603 C C . THR A 1 75 ? -12.091 -7.025 -1.314 1.00 96.25 75 THR A C 1
ATOM 605 O O . THR A 1 75 ? -13.096 -7.106 -2.012 1.00 96.25 75 THR A O 1
ATOM 608 N N . ILE A 1 76 ? -12.029 -7.548 -0.084 1.00 97.56 76 ILE A N 1
ATOM 609 C CA . ILE A 1 76 ? -13.140 -8.259 0.559 1.00 97.56 76 ILE A CA 1
ATOM 610 C C . ILE A 1 76 ? -14.145 -7.283 1.184 1.00 97.56 76 ILE A C 1
ATOM 612 O O . ILE A 1 76 ? -15.344 -7.537 1.141 1.00 97.56 76 ILE A O 1
ATOM 616 N N . VAL A 1 77 ? -13.675 -6.189 1.793 1.00 96.00 77 VAL A N 1
ATOM 617 C CA . VAL A 1 77 ? -14.518 -5.331 2.649 1.00 96.00 77 VAL A CA 1
ATOM 618 C C . VAL A 1 77 ? -14.908 -3.994 2.021 1.00 96.00 77 VAL A C 1
ATOM 620 O O . VAL A 1 77 ? -15.741 -3.298 2.600 1.00 96.00 77 VAL A O 1
ATOM 623 N N . TRP A 1 78 ? -14.320 -3.609 0.880 1.00 95.81 78 TRP A N 1
ATOM 624 C CA . TRP A 1 78 ? -14.474 -2.259 0.322 1.00 95.81 78 TRP A CA 1
ATOM 625 C C . TRP A 1 78 ? -15.943 -1.879 0.089 1.00 95.81 78 TRP A C 1
ATOM 627 O O . TRP A 1 78 ? -16.355 -0.790 0.479 1.00 95.81 78 TRP A O 1
ATOM 637 N N . ASP A 1 79 ? -16.741 -2.800 -0.456 1.00 96.81 79 ASP A N 1
ATOM 638 C CA . ASP A 1 79 ? -18.158 -2.586 -0.756 1.00 96.81 79 ASP A CA 1
ATOM 639 C C . ASP A 1 79 ? -18.968 -2.309 0.520 1.00 96.81 79 ASP A C 1
ATOM 641 O O . ASP A 1 79 ? -19.649 -1.290 0.630 1.00 96.81 79 ASP A O 1
ATOM 645 N N . ALA A 1 80 ? -18.780 -3.138 1.553 1.00 96.62 80 ALA A N 1
ATOM 646 C CA . ALA A 1 80 ? -19.424 -2.954 2.851 1.00 96.62 80 ALA A CA 1
ATOM 647 C C . ALA A 1 80 ? -19.016 -1.631 3.525 1.00 96.62 80 ALA A C 1
ATOM 649 O O . ALA A 1 80 ? -19.849 -0.955 4.130 1.00 96.62 80 ALA A O 1
ATOM 650 N N . VAL A 1 81 ? -17.743 -1.234 3.410 1.00 95.00 81 VAL A N 1
ATOM 651 C CA . VAL A 1 81 ? -17.245 0.036 3.959 1.00 95.00 81 VAL A CA 1
ATOM 652 C C . VAL A 1 81 ? -17.853 1.230 3.222 1.00 95.00 81 VAL A C 1
ATOM 654 O O . VAL A 1 81 ? -18.276 2.188 3.868 1.00 95.00 81 VAL A O 1
ATOM 657 N N . LEU A 1 82 ? -17.926 1.199 1.891 1.00 95.12 82 LEU A N 1
ATOM 658 C CA . LEU A 1 82 ? -18.529 2.287 1.120 1.00 95.12 82 LEU A CA 1
ATOM 659 C C . LEU A 1 82 ? -20.037 2.378 1.336 1.00 95.12 82 LEU A C 1
ATOM 661 O O . LEU A 1 82 ? -20.552 3.480 1.494 1.00 95.12 82 LEU A O 1
ATOM 665 N N . HIS A 1 83 ? -20.731 1.245 1.409 1.00 96.06 83 HIS A N 1
ATOM 666 C CA . HIS A 1 83 ? -22.160 1.217 1.698 1.00 96.06 83 HIS A CA 1
ATOM 667 C C . HIS A 1 83 ? -22.470 1.815 3.079 1.00 96.06 83 HIS A C 1
ATOM 669 O O . HIS A 1 83 ? -23.385 2.624 3.219 1.00 96.06 83 HIS A O 1
ATOM 675 N N . GLN A 1 84 ? -21.686 1.454 4.101 1.00 95.19 84 GLN A N 1
ATOM 676 C CA . GLN A 1 84 ? -21.931 1.891 5.476 1.00 95.19 84 GLN A CA 1
ATOM 677 C C . GLN A 1 84 ? -21.498 3.342 5.741 1.00 95.19 84 GLN A C 1
ATOM 679 O O . GLN A 1 84 ? -22.199 4.074 6.441 1.00 95.19 84 GLN A O 1
ATOM 684 N N . PHE A 1 85 ? -20.332 3.748 5.232 1.00 94.62 85 PHE A N 1
ATOM 685 C CA . PHE A 1 85 ? -19.700 5.023 5.593 1.00 94.62 8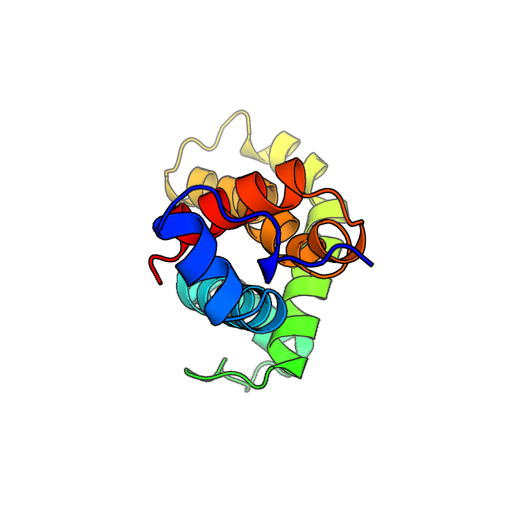5 PHE A CA 1
ATOM 686 C C . PHE A 1 85 ? -19.736 6.065 4.473 1.00 94.62 85 PHE A C 1
ATOM 688 O O . PHE A 1 85 ? -19.692 7.254 4.768 1.00 94.62 85 PHE A O 1
ATOM 695 N N . GLY A 1 86 ? -19.855 5.659 3.208 1.00 92.31 86 GLY A N 1
ATOM 696 C CA . GLY A 1 86 ? -19.802 6.569 2.059 1.00 92.31 86 GLY A CA 1
ATOM 697 C C . GLY A 1 86 ? -20.859 7.684 2.080 1.00 92.31 86 GLY A C 1
ATOM 698 O O . GLY A 1 86 ? -20.508 8.832 1.811 1.00 92.31 86 GLY A O 1
ATOM 699 N N . PRO A 1 87 ? -22.132 7.410 2.431 1.00 93.12 87 PRO A N 1
ATOM 700 C CA . PRO A 1 87 ? -23.161 8.452 2.469 1.00 93.12 87 PRO A CA 1
ATOM 701 C C . PRO A 1 87 ? -23.028 9.435 3.643 1.00 93.12 87 PRO A C 1
ATOM 703 O O . PRO A 1 87 ? -23.508 10.566 3.556 1.00 93.12 87 PRO A O 1
ATOM 706 N N . THR A 1 88 ? -22.425 9.007 4.757 1.00 91.31 88 THR A N 1
ATOM 707 C CA . THR A 1 88 ? -22.534 9.690 6.060 1.00 91.31 88 THR A CA 1
ATOM 708 C C . THR A 1 88 ? -21.213 10.258 6.576 1.00 91.31 88 THR A C 1
ATOM 710 O O . THR A 1 88 ? -21.217 11.316 7.203 1.00 91.31 88 THR A O 1
ATOM 713 N N . CYS A 1 89 ? -20.083 9.603 6.309 1.00 91.62 89 CYS A N 1
ATOM 714 C CA . CYS A 1 89 ? -18.775 9.996 6.818 1.00 91.62 89 CYS A CA 1
ATOM 715 C C . CYS A 1 89 ? -18.078 10.941 5.832 1.00 91.62 89 CYS A C 1
ATOM 717 O O . CYS A 1 89 ? -17.655 10.543 4.748 1.00 91.62 89 CYS A O 1
ATOM 719 N N . LYS A 1 90 ? -17.961 12.215 6.218 1.00 90.19 90 LYS A N 1
ATOM 720 C CA . LYS A 1 90 ? -17.280 13.265 5.437 1.00 90.19 90 LYS A CA 1
ATOM 721 C C . LYS A 1 90 ? -15.941 13.681 6.046 1.00 90.19 90 LYS A C 1
ATOM 723 O O . LYS A 1 90 ? -15.382 14.707 5.664 1.00 90.19 90 LYS A O 1
ATOM 728 N N . ASP A 1 91 ? -15.445 12.903 7.000 1.00 94.56 91 ASP A N 1
ATOM 729 C CA . ASP A 1 91 ? -14.226 13.223 7.728 1.00 94.56 91 ASP A CA 1
ATOM 730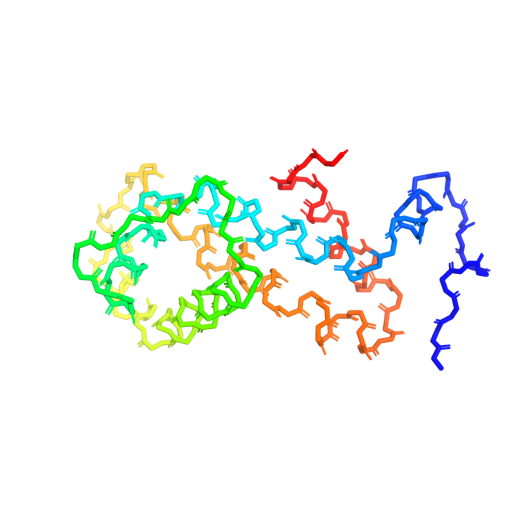 C C . ASP A 1 91 ? -12.996 13.097 6.827 1.00 94.56 91 ASP A C 1
ATOM 732 O O . ASP A 1 91 ? -12.890 12.196 5.987 1.00 94.56 91 ASP A O 1
ATOM 736 N N . SER A 1 92 ? -12.024 13.986 7.034 1.00 93.12 92 SER A N 1
ATOM 737 C CA . SER A 1 92 ? -10.760 13.969 6.292 1.00 93.12 92 SER A CA 1
ATOM 738 C C . SER A 1 92 ? -9.994 12.661 6.499 1.00 93.12 92 SER A C 1
ATOM 740 O O . SER A 1 92 ? -9.382 12.153 5.563 1.00 93.12 92 SER A O 1
ATOM 742 N N . GLU A 1 93 ? -10.077 12.070 7.694 1.00 93.25 93 GLU A N 1
ATOM 743 C CA . GLU A 1 93 ? -9.476 10.768 7.994 1.00 93.25 93 GLU A CA 1
ATOM 744 C C . GLU A 1 93 ? -10.072 9.648 7.135 1.00 93.25 93 GLU A C 1
ATOM 746 O O . GLU A 1 93 ? -9.332 8.827 6.595 1.00 93.25 93 GLU A O 1
ATOM 751 N N . TYR A 1 94 ? -11.394 9.633 6.946 1.00 94.12 94 TYR A N 1
ATOM 752 C CA . TYR A 1 94 ? -12.058 8.654 6.086 1.00 94.12 94 TYR A CA 1
ATOM 753 C C . TYR A 1 94 ? -11.644 8.823 4.622 1.00 94.12 94 TYR A C 1
ATOM 755 O O . TYR A 1 94 ? -11.280 7.843 3.970 1.00 94.12 94 TYR A O 1
ATOM 763 N N . ALA A 1 95 ? -11.600 10.063 4.127 1.00 94.00 95 ALA A N 1
ATOM 764 C CA . ALA A 1 95 ? -11.124 10.356 2.776 1.00 94.00 95 ALA A CA 1
ATOM 765 C C . ALA A 1 95 ? -9.664 9.907 2.562 1.00 94.00 95 ALA A C 1
ATOM 767 O O . ALA A 1 95 ? -9.341 9.319 1.529 1.00 94.00 95 ALA A O 1
ATOM 768 N N . LEU A 1 96 ? -8.790 10.116 3.553 1.00 94.44 96 LEU A N 1
ATOM 769 C CA . LEU A 1 96 ? -7.398 9.654 3.517 1.00 94.44 96 LEU A CA 1
ATOM 770 C C . LEU A 1 96 ? -7.289 8.126 3.509 1.00 94.44 96 LEU A C 1
ATOM 772 O O . LEU A 1 96 ? -6.456 7.579 2.786 1.00 94.44 96 LEU A O 1
ATOM 776 N N . LEU A 1 97 ? -8.126 7.426 4.278 1.00 95.38 97 LEU A N 1
ATOM 777 C CA . LEU A 1 97 ? -8.175 5.963 4.259 1.00 95.38 97 LEU A CA 1
ATOM 778 C C . LEU A 1 97 ? -8.653 5.438 2.904 1.00 95.38 97 LEU A C 1
ATOM 780 O O . LEU A 1 97 ? -8.040 4.520 2.363 1.00 95.38 97 LEU A O 1
ATOM 784 N N . LEU A 1 98 ? -9.690 6.038 2.317 1.00 95.62 98 LEU A N 1
ATOM 785 C CA . LEU A 1 98 ? -10.128 5.678 0.968 1.00 95.62 98 LEU A CA 1
ATOM 786 C C . LEU A 1 98 ? -9.026 5.920 -0.062 1.00 95.62 98 LEU A C 1
ATOM 788 O O . LEU A 1 98 ? -8.788 5.058 -0.903 1.00 95.62 98 LEU A O 1
ATOM 792 N N . HIS A 1 99 ? -8.313 7.043 0.023 1.00 94.75 99 HIS A N 1
ATOM 793 C CA . HIS A 1 99 ? -7.183 7.315 -0.860 1.00 94.75 99 HIS A CA 1
ATOM 794 C C . HIS A 1 99 ? -6.066 6.269 -0.710 1.00 94.75 99 HIS A C 1
ATOM 796 O O . HIS A 1 99 ? -5.568 5.751 -1.713 1.00 94.75 99 HIS A O 1
ATOM 802 N N . LEU A 1 100 ? -5.719 5.890 0.527 1.00 96.06 100 LEU A N 1
ATOM 803 C CA . LEU A 1 100 ? -4.772 4.805 0.789 1.00 96.06 100 LEU A CA 1
ATOM 804 C C . LEU A 1 100 ? -5.210 3.511 0.099 1.00 96.06 100 LEU A C 1
ATOM 806 O O . LEU A 1 100 ? -4.419 2.901 -0.614 1.00 96.06 100 LEU A O 1
ATOM 810 N N . PHE A 1 101 ? -6.442 3.068 0.335 1.00 97.06 101 PHE A N 1
ATOM 811 C CA . PHE A 1 101 ? -6.873 1.737 -0.076 1.00 97.06 101 PHE A CA 1
ATOM 812 C C . PHE A 1 101 ? -7.259 1.634 -1.558 1.00 97.06 101 PHE A C 1
ATOM 814 O O . PHE A 1 101 ? -7.041 0.581 -2.157 1.00 97.06 101 PHE A O 1
ATOM 821 N N . ASN A 1 102 ? -7.783 2.704 -2.162 1.00 95.62 102 ASN A N 1
ATOM 822 C CA . ASN A 1 102 ? -8.218 2.706 -3.562 1.00 95.62 102 ASN A CA 1
ATOM 823 C C . ASN A 1 102 ? -7.119 3.115 -4.544 1.00 95.62 102 ASN A C 1
ATOM 825 O O . ASN A 1 102 ? -7.086 2.596 -5.654 1.00 95.62 102 ASN A O 1
ATOM 829 N N . GLU A 1 103 ? -6.210 4.012 -4.152 1.00 94.12 103 GLU A N 1
ATOM 830 C CA . GLU A 1 103 ? -5.212 4.564 -5.077 1.00 94.12 103 GLU A CA 1
ATOM 831 C C . GLU A 1 103 ? -3.798 4.101 -4.730 1.00 94.12 103 GLU A C 1
ATOM 833 O O . GLU A 1 103 ? -3.108 3.498 -5.554 1.00 94.12 103 GLU A O 1
ATOM 838 N N . VAL A 1 104 ? -3.363 4.355 -3.495 1.00 95.31 104 VAL A N 1
ATOM 839 C CA . VAL A 1 104 ? -1.962 4.176 -3.099 1.00 95.31 104 VAL A CA 1
ATOM 840 C C . VAL A 1 104 ? -1.589 2.697 -3.007 1.00 95.31 104 VAL A C 1
ATOM 842 O O . VAL A 1 104 ? -0.627 2.247 -3.629 1.00 95.31 104 VAL A O 1
ATOM 845 N N . LEU A 1 105 ? -2.364 1.918 -2.255 1.00 96.50 105 LEU A N 1
ATOM 846 C CA . LEU A 1 105 ? -2.098 0.508 -2.001 1.00 96.50 105 LEU A CA 1
ATOM 847 C C . LEU A 1 105 ? -2.121 -0.338 -3.287 1.00 96.50 105 LEU A C 1
ATOM 849 O O . LEU A 1 105 ? -1.171 -1.099 -3.489 1.00 96.50 105 LEU A O 1
ATOM 853 N N . PRO A 1 106 ? -3.113 -0.210 -4.192 1.00 95.75 106 PRO A N 1
ATOM 854 C CA . PRO A 1 106 ? -3.108 -0.947 -5.452 1.00 95.75 106 PRO A CA 1
ATOM 855 C C . PRO A 1 106 ? -1.952 -0.535 -6.364 1.00 95.75 106 PRO A C 1
ATOM 857 O O . PRO A 1 106 ? -1.318 -1.406 -6.963 1.00 95.75 106 PRO A O 1
ATOM 860 N N . LEU A 1 107 ? -1.633 0.764 -6.444 1.00 94.81 107 LEU A N 1
ATOM 861 C CA . LEU A 1 107 ? -0.493 1.250 -7.223 1.00 94.81 107 LEU A CA 1
ATOM 862 C C . LEU A 1 107 ? 0.800 0.590 -6.741 1.00 94.81 107 LEU A C 1
ATOM 864 O O . LEU A 1 107 ? 1.505 -0.024 -7.538 1.00 94.81 107 LEU A O 1
ATOM 868 N N . VAL A 1 108 ? 1.067 0.647 -5.438 1.00 94.31 108 VAL A N 1
ATOM 869 C CA . VAL A 1 108 ? 2.256 0.062 -4.807 1.00 94.31 108 VAL A CA 1
ATOM 870 C C . VAL A 1 108 ? 2.299 -1.465 -4.971 1.00 94.31 108 VAL A C 1
ATOM 872 O O . VAL A 1 108 ? 3.362 -2.028 -5.240 1.00 94.31 108 VAL A O 1
ATOM 875 N N . PHE A 1 109 ? 1.158 -2.148 -4.844 1.00 95.12 109 PHE A N 1
ATOM 876 C CA . PHE A 1 109 ? 1.063 -3.605 -4.981 1.00 95.12 109 PHE A CA 1
ATOM 877 C C . PHE A 1 109 ? 1.330 -4.076 -6.420 1.00 95.12 109 PHE A C 1
ATOM 879 O O . PHE A 1 109 ? 2.055 -5.049 -6.641 1.00 95.12 109 PHE A O 1
ATOM 886 N N . TYR A 1 110 ? 0.784 -3.377 -7.418 1.00 94.44 110 TYR A N 1
ATOM 887 C CA . TYR A 1 110 ? 0.904 -3.763 -8.825 1.00 94.44 110 TYR A CA 1
ATOM 888 C C . TYR A 1 110 ? 2.131 -3.190 -9.541 1.00 94.44 110 TYR A C 1
ATOM 890 O O . TYR A 1 110 ? 2.507 -3.727 -10.591 1.00 94.44 110 TYR A O 1
ATOM 898 N N . PHE A 1 111 ? 2.776 -2.156 -8.992 1.00 92.56 111 PHE A N 1
ATOM 899 C CA . PHE A 1 111 ? 3.859 -1.411 -9.641 1.00 92.56 111 PHE A CA 1
ATOM 900 C C . PHE A 1 111 ? 4.931 -2.316 -10.254 1.00 92.56 111 PHE A C 1
ATOM 902 O O . PHE A 1 111 ? 5.142 -2.319 -11.467 1.00 92.56 111 PHE A O 1
ATOM 909 N N . TYR A 1 112 ? 5.585 -3.142 -9.438 1.00 89.62 112 TYR A N 1
ATOM 910 C CA . 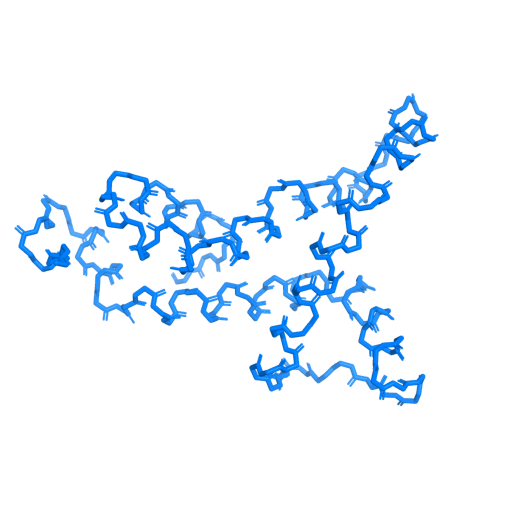TYR A 1 112 ? 6.665 -3.984 -9.940 1.00 89.62 112 TYR A CA 1
ATOM 911 C C . TYR A 1 112 ? 6.139 -5.190 -10.727 1.00 89.62 112 TYR A C 1
ATOM 913 O O . TYR A 1 112 ? 6.530 -5.423 -11.871 1.00 89.62 112 TYR A O 1
ATOM 921 N N . CYS A 1 113 ? 5.231 -5.965 -10.128 1.00 87.69 113 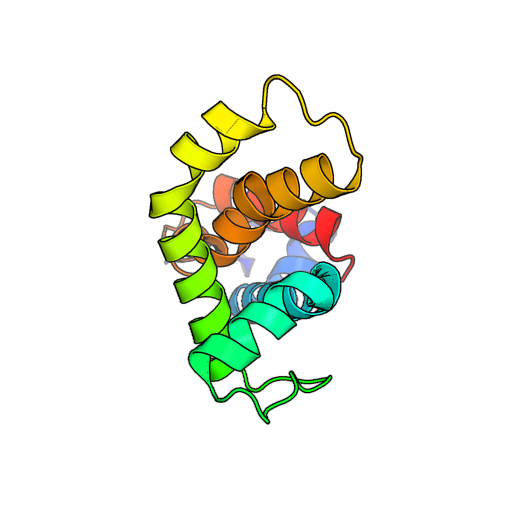CYS A N 1
ATOM 922 C CA . CYS A 1 113 ? 4.829 -7.271 -10.655 1.00 87.69 113 CYS A CA 1
ATOM 923 C C . CYS A 1 113 ? 3.947 -7.205 -11.906 1.00 87.69 113 CYS A C 1
ATOM 925 O O . CYS A 1 113 ? 3.952 -8.159 -12.683 1.00 87.69 113 CYS A O 1
ATOM 927 N N . LYS A 1 114 ? 3.183 -6.124 -12.103 1.00 90.06 114 LYS A N 1
ATOM 928 C CA . LYS A 1 114 ? 2.282 -5.971 -13.252 1.00 90.06 114 LYS A CA 1
ATOM 929 C C . LYS A 1 114 ? 2.678 -4.822 -14.162 1.00 90.06 114 LYS A C 1
ATOM 931 O O . LYS A 1 114 ? 2.731 -5.037 -15.366 1.00 90.06 114 LYS A O 1
ATOM 936 N N . ILE A 1 115 ? 2.970 -3.639 -13.622 1.00 90.56 115 ILE A N 1
ATOM 937 C CA . ILE A 1 115 ? 3.232 -2.464 -14.465 1.00 90.56 115 ILE A CA 1
ATOM 938 C C . ILE A 1 115 ? 4.619 -2.571 -15.106 1.00 90.56 115 ILE A C 1
ATOM 940 O O . ILE A 1 115 ? 4.726 -2.620 -16.327 1.00 90.56 115 ILE A O 1
ATOM 944 N N . PHE A 1 116 ? 5.677 -2.692 -14.300 1.00 88.19 116 PHE A N 1
ATOM 945 C CA . PHE A 1 116 ? 7.039 -2.806 -14.825 1.00 88.19 116 PHE A CA 1
ATOM 946 C C . PHE A 1 116 ? 7.251 -4.114 -15.601 1.00 88.19 116 PHE A C 1
ATOM 948 O O . PHE A 1 116 ? 7.665 -4.096 -16.760 1.00 88.19 116 PHE A O 1
ATOM 955 N N . ARG A 1 117 ? 6.920 -5.266 -14.997 1.00 88.31 117 ARG A N 1
ATOM 956 C CA . ARG A 1 117 ? 7.085 -6.574 -15.663 1.00 88.31 117 ARG A CA 1
ATOM 957 C C . ARG A 1 117 ? 6.150 -6.781 -16.857 1.00 88.31 117 ARG A C 1
ATOM 959 O O . ARG A 1 117 ? 6.440 -7.636 -17.687 1.00 88.31 117 ARG A O 1
ATOM 966 N N . GLY A 1 118 ? 5.072 -6.003 -16.959 1.00 88.06 118 GLY A N 1
ATOM 967 C CA . GLY A 1 118 ? 4.183 -5.986 -18.122 1.00 88.06 118 GLY A CA 1
ATOM 968 C C . GLY A 1 118 ? 4.820 -5.379 -19.375 1.00 88.06 118 GLY A C 1
ATOM 969 O O . GLY A 1 118 ? 4.311 -5.602 -20.467 1.00 88.06 118 GLY A O 1
ATOM 970 N N . GLY A 1 119 ? 5.937 -4.654 -19.240 1.00 86.12 119 GLY A N 1
ATOM 971 C CA . GLY A 1 119 ? 6.741 -4.174 -20.369 1.00 86.12 119 GLY A CA 1
ATOM 972 C C . GLY A 1 119 ? 6.149 -2.996 -21.151 1.00 86.12 119 GLY A C 1
ATOM 973 O O . GLY A 1 119 ? 6.688 -2.647 -22.198 1.00 86.12 119 GLY A O 1
ATOM 974 N N . ASP A 1 120 ? 5.071 -2.378 -20.663 1.00 88.81 120 ASP A N 1
ATOM 975 C CA . ASP A 1 120 ? 4.472 -1.179 -21.258 1.00 88.81 120 ASP A CA 1
ATOM 976 C C . ASP A 1 120 ? 5.146 0.079 -20.695 1.00 88.81 120 ASP A C 1
ATOM 978 O O . ASP A 1 120 ? 4.929 0.457 -19.539 1.00 88.81 120 ASP A O 1
ATOM 982 N N . PHE A 1 121 ? 5.972 0.723 -21.522 1.00 84.38 121 PHE A N 1
ATOM 983 C CA . PHE A 1 121 ? 6.750 1.894 -21.123 1.00 84.38 121 PHE A CA 1
ATOM 984 C C . PHE A 1 121 ? 5.880 3.064 -20.662 1.00 84.38 121 PHE A C 1
ATOM 986 O O . PHE A 1 121 ? 6.168 3.669 -19.632 1.00 84.38 121 PHE A O 1
ATOM 993 N N . ASN A 1 122 ? 4.800 3.371 -21.384 1.00 87.50 122 ASN A N 1
ATOM 994 C CA . ASN A 1 122 ? 3.959 4.525 -21.076 1.00 87.50 122 ASN A CA 1
ATOM 995 C C . ASN A 1 122 ? 3.225 4.321 -19.749 1.00 87.50 122 ASN A C 1
ATOM 997 O O . ASN A 1 122 ? 3.175 5.230 -18.918 1.00 87.50 122 ASN A O 1
ATOM 1001 N N . LYS A 1 123 ? 2.710 3.106 -19.509 1.00 88.94 123 LYS A N 1
ATOM 1002 C CA . LYS A 1 123 ? 2.100 2.758 -18.218 1.00 88.94 123 LYS A CA 1
ATOM 1003 C C . LYS A 1 123 ? 3.115 2.796 -17.080 1.00 88.94 123 LYS A C 1
ATOM 1005 O O . LYS A 1 123 ? 2.799 3.306 -16.007 1.00 88.94 123 LYS A O 1
ATOM 1010 N N . TRP A 1 124 ? 4.324 2.282 -17.302 1.00 87.56 124 TRP A N 1
ATOM 1011 C CA . TRP A 1 124 ? 5.401 2.336 -16.314 1.00 87.56 124 TRP A CA 1
ATOM 1012 C C . TRP A 1 124 ? 5.801 3.771 -15.975 1.00 87.56 124 TRP A C 1
ATOM 1014 O O . TRP A 1 124 ? 5.883 4.119 -14.797 1.00 87.56 124 TRP A O 1
ATOM 1024 N N . LEU A 1 125 ? 5.988 4.618 -16.984 1.00 86.50 125 LEU A N 1
ATOM 1025 C CA . LEU A 1 125 ? 6.373 6.010 -16.801 1.00 86.50 125 LEU A CA 1
ATOM 1026 C C . LEU A 1 125 ? 5.294 6.776 -16.022 1.00 86.50 125 LEU A C 1
ATOM 1028 O O . LEU A 1 125 ? 5.597 7.415 -15.016 1.00 86.50 125 LEU A O 1
ATOM 1032 N N . ALA A 1 126 ? 4.024 6.634 -16.416 1.00 89.38 126 ALA A N 1
ATOM 1033 C CA . ALA A 1 126 ? 2.895 7.262 -15.730 1.00 89.38 126 ALA A CA 1
ATOM 1034 C C . ALA A 1 126 ? 2.753 6.795 -14.270 1.00 89.38 126 ALA A C 1
ATOM 1036 O O . ALA A 1 126 ? 2.565 7.611 -13.366 1.00 89.38 126 ALA A O 1
ATOM 1037 N N . ALA A 1 127 ? 2.878 5.489 -14.019 1.00 89.94 127 ALA A N 1
ATOM 1038 C CA . ALA A 1 127 ? 2.851 4.942 -12.667 1.00 89.94 127 ALA A CA 1
ATOM 1039 C C . ALA A 1 127 ? 4.025 5.450 -11.827 1.00 89.94 127 ALA A C 1
ATOM 1041 O O . ALA A 1 127 ? 3.855 5.744 -10.648 1.00 89.94 127 ALA A O 1
ATOM 1042 N N . THR A 1 128 ? 5.203 5.595 -12.431 1.00 87.00 128 THR A N 1
ATOM 1043 C CA . THR A 1 128 ? 6.375 6.086 -11.712 1.00 87.00 128 THR A CA 1
ATOM 1044 C C . THR A 1 128 ? 6.206 7.553 -11.336 1.00 87.00 128 THR A C 1
ATOM 1046 O O . THR A 1 128 ? 6.415 7.893 -10.178 1.00 87.00 128 THR A O 1
ATOM 1049 N N . PHE A 1 129 ? 5.704 8.406 -12.234 1.00 86.38 129 PHE A N 1
ATOM 1050 C CA . PHE A 1 129 ? 5.364 9.791 -11.882 1.00 86.38 129 PHE A CA 1
ATOM 1051 C C . PHE A 1 129 ? 4.340 9.884 -10.744 1.00 86.38 129 PHE A C 1
ATOM 1053 O O . PHE A 1 129 ? 4.510 10.699 -9.838 1.00 86.38 129 PHE A O 1
ATOM 1060 N N . ARG A 1 130 ? 3.319 9.016 -10.733 1.00 88.38 130 ARG A N 1
ATOM 1061 C CA . ARG A 1 130 ? 2.373 8.926 -9.607 1.00 88.38 130 ARG A CA 1
ATOM 1062 C C . ARG A 1 130 ? 3.071 8.555 -8.294 1.00 88.38 130 ARG A C 1
ATOM 1064 O O . ARG A 1 130 ? 2.784 9.155 -7.267 1.00 88.38 130 ARG A O 1
ATOM 1071 N N . MET A 1 131 ? 4.015 7.616 -8.324 1.00 86.00 131 MET A N 1
ATOM 1072 C CA . MET A 1 131 ? 4.801 7.237 -7.141 1.00 86.00 131 MET A CA 1
ATOM 1073 C C . MET A 1 131 ? 5.682 8.387 -6.644 1.00 86.00 131 MET A C 1
ATOM 1075 O O . MET A 1 131 ? 5.745 8.624 -5.442 1.00 86.00 131 MET A O 1
ATOM 1079 N N . PHE A 1 132 ? 6.314 9.135 -7.550 1.00 81.94 132 PHE A N 1
ATOM 1080 C CA . PHE A 1 132 ? 7.078 10.334 -7.194 1.00 81.94 132 PHE A CA 1
ATOM 1081 C C . PHE A 1 132 ? 6.205 11.399 -6.530 1.00 81.94 132 PHE A C 1
ATOM 1083 O O . PHE A 1 132 ? 6.610 11.959 -5.516 1.00 81.94 132 PHE A O 1
ATOM 1090 N N . TYR A 1 133 ? 5.002 11.635 -7.060 1.00 82.19 133 TYR A N 1
ATOM 1091 C CA . TYR A 1 133 ? 4.048 12.575 -6.471 1.00 82.19 133 TYR A CA 1
ATOM 1092 C C . TYR A 1 133 ? 3.662 12.194 -5.034 1.00 82.19 133 TYR A C 1
ATOM 1094 O O . TYR A 1 133 ? 3.569 13.063 -4.174 1.00 82.19 133 TYR A O 1
ATOM 1102 N N . PHE A 1 134 ? 3.478 10.900 -4.749 1.00 81.38 134 PHE A N 1
ATOM 1103 C CA . PHE A 1 134 ? 3.109 10.445 -3.406 1.00 81.38 134 PHE A CA 1
ATOM 1104 C C . PHE A 1 134 ? 4.273 10.395 -2.411 1.00 81.38 134 PHE A C 1
ATOM 1106 O O . PHE A 1 134 ? 4.033 10.536 -1.212 1.00 81.38 134 PHE A O 1
ATOM 1113 N N . TYR A 1 135 ? 5.509 10.168 -2.870 1.00 72.75 135 TYR A N 1
ATOM 1114 C CA . TYR A 1 135 ? 6.611 9.790 -1.977 1.00 72.75 135 TYR A CA 1
ATOM 1115 C C . TYR A 1 135 ? 7.852 10.681 -2.010 1.00 72.75 135 TYR A C 1
ATOM 1117 O O . TYR A 1 135 ? 8.714 10.438 -1.174 1.00 72.75 135 TYR A O 1
ATOM 1125 N N . HIS A 1 136 ? 7.938 11.680 -2.903 1.00 60.38 136 HIS A N 1
ATOM 1126 C CA . HIS A 1 136 ? 9.070 12.617 -3.030 1.00 60.38 136 HIS A CA 1
ATOM 1127 C C . HIS A 1 136 ? 10.440 11.948 -2.772 1.00 60.38 136 HIS A C 1
ATOM 1129 O O . HIS A 1 136 ? 11.009 12.075 -1.687 1.00 60.38 136 HIS A O 1
ATOM 1135 N N . PHE A 1 137 ? 10.944 11.204 -3.763 1.00 50.28 137 PHE A N 1
ATOM 1136 C CA . PHE A 1 137 ? 12.303 10.641 -3.733 1.00 50.28 137 PHE A CA 1
ATOM 1137 C C . PHE A 1 137 ? 13.374 11.688 -4.030 1.00 50.28 137 PHE A C 1
ATOM 1139 O O . PHE A 1 137 ? 13.102 12.578 -4.870 1.00 50.28 137 PHE A O 1
#

Secondary structure (DSSP, 8-state):
---GGG---SHHHHHHHHH-HHHHHHHHHHHHHHHTHHHHHHHHHHHH-TT----SS--HHHHHHHHHHHHHHHHHHHHHHHHHHTTT---HHHHHHHHIIIIIHHHHHHIIIIIITTT-HHHHHHHHHHHHHHH--

pLDDT: mean 87.69, std 13.21, range [49.66, 97.88]

Radius of gyration: 16.58 Å; chains: 1; bounding box: 42×25×47 Å

Organism: NCBI:txid174260

Sequence (137 aa):
MWDPVKQSTSSVSSLIIWQGPFHVSLNAQESMVLLFRPVFEKLYKKLFGRDKVLPKKPKPHRINTLTTAAFGGWTIVWDAVLHQFGPTCKDSEYALLLHLFNEVLPLVFYFYCKIFRGGDFNKWLAATFRMFYFYHF

Foldseek 3Di:
DDDQCVDDPDPVSVVLVVCPLVNLLQLLLLQLCQVPVVVLQVVLCV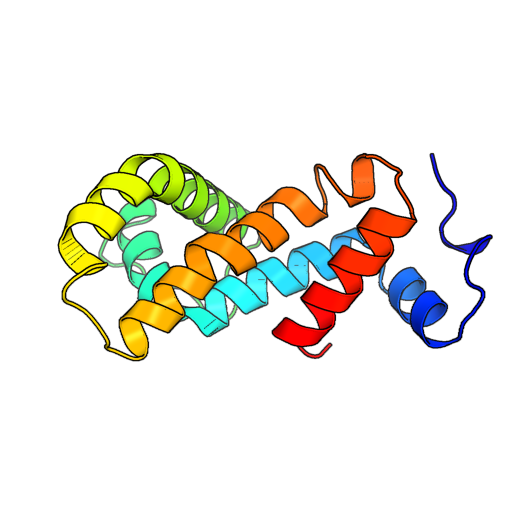VPHVPDGQDNRHDSVSSLVSLVCLQVVCVVCVVVCCVVQVVPPPDPVVVVVCCSRVPSSVLSNCLVVPQVVVNDPVSNVVSSVVSCVVRVD